Protein AF-A0A0H3CVR0-F1 (afdb_monomer_lite)

Sequence (96 aa):
MNMKITLSVLFEALIILGHDRVWMEESEFEHIYGYGCYREIHTWDDRTVAWWDDADDTWYLSTEVDVITPFLGPLPKKEGELSEEKCFQLMTLGRY

pLDDT: mean 70.7, std 13.58, range [37.62, 90.06]

Structure (mmCIF, N/CA/C/O backbone):
data_AF-A0A0H3CVR0-F1
#
_entry.id   AF-A0A0H3CVR0-F1
#
loop_
_atom_site.group_PDB
_atom_site.id
_atom_site.type_symbol
_atom_site.label_atom_id
_atom_site.label_alt_id
_atom_site.label_comp_id
_atom_site.label_asym_id
_atom_site.label_entity_id
_atom_site.label_seq_id
_atom_site.pdbx_PDB_ins_code
_atom_site.Cartn_x
_atom_site.Cartn_y
_atom_site.Cartn_z
_atom_site.occupancy
_atom_site.B_iso_or_equiv
_atom_site.auth_seq_id
_atom_site.auth_comp_id
_atom_site.auth_asym_id
_atom_site.auth_atom_id
_atom_site.pdbx_PDB_model_num
ATOM 1 N N . MET A 1 1 ? 3.901 16.817 -17.644 1.00 43.31 1 MET A N 1
ATOM 2 C CA . MET A 1 1 ? 4.655 16.584 -16.398 1.00 43.31 1 MET A CA 1
ATOM 3 C C . MET A 1 1 ? 3.957 15.425 -15.718 1.00 43.31 1 MET A C 1
ATOM 5 O O . MET A 1 1 ? 2.848 15.630 -15.248 1.00 43.31 1 MET A O 1
ATOM 9 N N . ASN A 1 2 ? 4.511 14.212 -15.797 1.00 55.28 2 ASN A N 1
ATOM 10 C CA . ASN A 1 2 ? 3.937 13.069 -15.084 1.00 55.28 2 ASN A CA 1
ATOM 11 C C . ASN A 1 2 ? 4.355 13.206 -13.624 1.00 55.28 2 ASN A C 1
ATOM 13 O O . ASN A 1 2 ? 5.547 13.266 -13.323 1.00 55.28 2 ASN A O 1
ATOM 17 N N . MET A 1 3 ? 3.376 13.381 -12.744 1.00 65.25 3 MET A N 1
ATOM 18 C CA . MET A 1 3 ? 3.609 13.477 -11.312 1.00 65.25 3 MET A CA 1
ATOM 19 C C . MET A 1 3 ? 3.826 12.060 -10.791 1.00 65.25 3 MET A C 1
ATOM 21 O O . MET A 1 3 ? 2.901 11.257 -10.821 1.00 65.25 3 MET A O 1
ATOM 25 N N . LYS A 1 4 ? 5.051 11.751 -10.358 1.00 78.56 4 LYS A N 1
ATOM 26 C CA . LYS A 1 4 ? 5.336 10.493 -9.669 1.00 78.56 4 LYS A CA 1
ATOM 27 C C . LYS A 1 4 ? 4.842 10.595 -8.234 1.00 78.56 4 LYS A C 1
ATOM 29 O O . LYS A 1 4 ? 5.215 11.524 -7.517 1.00 78.56 4 LYS A O 1
ATOM 34 N N . ILE A 1 5 ? 4.019 9.643 -7.822 1.00 79.69 5 ILE A N 1
ATOM 35 C CA . ILE A 1 5 ? 3.632 9.471 -6.427 1.00 79.69 5 ILE A CA 1
ATOM 36 C C . ILE A 1 5 ? 4.753 8.687 -5.750 1.00 79.69 5 ILE A C 1
ATOM 38 O O . ILE A 1 5 ? 4.992 7.526 -6.080 1.00 79.69 5 ILE A O 1
ATOM 42 N N . THR A 1 6 ? 5.473 9.340 -4.839 1.00 83.44 6 THR A N 1
ATOM 43 C CA . THR A 1 6 ? 6.433 8.675 -3.952 1.00 83.44 6 THR A CA 1
ATOM 44 C C . THR A 1 6 ? 5.691 8.011 -2.796 1.00 83.44 6 THR A C 1
ATOM 46 O O . THR A 1 6 ? 4.576 8.404 -2.456 1.00 83.44 6 THR A O 1
ATOM 49 N N . LEU A 1 7 ? 6.331 7.045 -2.136 1.00 81.56 7 LEU A N 1
ATOM 50 C CA . LEU A 1 7 ? 5.743 6.355 -0.986 1.00 81.56 7 LEU A CA 1
ATOM 51 C C . LEU A 1 7 ? 5.368 7.321 0.161 1.00 81.56 7 LEU A C 1
ATOM 53 O O . LEU A 1 7 ? 4.337 7.149 0.802 1.00 81.56 7 LEU A O 1
ATOM 57 N N . SER A 1 8 ? 6.156 8.378 0.386 1.00 79.75 8 SER A N 1
ATOM 58 C CA . SER A 1 8 ? 5.843 9.416 1.380 1.00 79.75 8 SER A CA 1
ATOM 59 C C . SER A 1 8 ? 4.569 10.193 1.040 1.00 79.75 8 SER A C 1
ATOM 61 O O . SER A 1 8 ? 3.692 10.340 1.887 1.00 79.75 8 SER A O 1
ATOM 63 N N . VAL A 1 9 ? 4.444 10.643 -0.212 1.00 83.62 9 VAL A N 1
ATOM 64 C CA . VAL A 1 9 ? 3.264 11.369 -0.702 1.00 83.62 9 VAL A CA 1
ATOM 65 C C . VAL A 1 9 ? 2.035 10.463 -0.678 1.00 83.62 9 VAL A C 1
ATOM 67 O O . VAL A 1 9 ? 0.947 10.918 -0.332 1.00 83.62 9 VAL A O 1
ATOM 70 N N . LEU A 1 10 ? 2.207 9.175 -0.993 1.00 85.69 10 LEU A N 1
ATOM 71 C CA . LEU A 1 10 ? 1.150 8.179 -0.875 1.00 85.69 10 LEU A CA 1
ATOM 72 C C . LEU A 1 10 ? 0.654 8.060 0.570 1.00 85.69 10 LEU A C 1
ATOM 74 O O . LEU A 1 10 ? -0.550 8.136 0.793 1.00 85.69 10 LEU A O 1
ATOM 78 N N . PHE A 1 11 ? 1.547 7.914 1.553 1.00 82.31 11 PHE A N 1
ATOM 79 C CA . PHE A 1 11 ? 1.132 7.813 2.955 1.00 82.31 11 PHE A CA 1
ATOM 80 C C . PHE A 1 11 ? 0.430 9.072 3.454 1.00 82.31 11 PHE A C 1
ATOM 82 O O . PHE A 1 11 ? -0.607 8.963 4.103 1.00 82.31 11 PHE A O 1
ATOM 89 N N . GLU A 1 12 ? 0.938 10.258 3.120 1.00 81.50 12 GLU A N 1
ATOM 90 C CA . GLU A 1 12 ? 0.267 11.515 3.465 1.00 81.50 12 GLU A CA 1
ATOM 91 C C . GLU A 1 12 ? -1.145 11.580 2.865 1.00 81.50 12 GLU A C 1
ATOM 93 O O . GLU A 1 12 ? -2.100 11.926 3.563 1.00 81.50 12 GLU A O 1
ATOM 98 N N . ALA A 1 13 ? -1.300 11.189 1.596 1.00 82.62 13 ALA A N 1
ATOM 99 C CA . ALA A 1 13 ? -2.601 11.137 0.938 1.00 82.62 13 ALA A CA 1
ATOM 100 C C . ALA A 1 13 ? -3.544 10.125 1.608 1.00 82.62 13 ALA A C 1
ATOM 102 O O . ALA A 1 13 ? -4.696 10.455 1.877 1.00 82.62 13 ALA A O 1
ATOM 103 N N . LEU A 1 14 ? -3.059 8.924 1.931 1.00 83.31 14 LEU A N 1
ATOM 104 C CA . LEU A 1 14 ? -3.839 7.888 2.610 1.00 83.31 14 LEU A CA 1
ATOM 105 C C . LEU A 1 14 ? -4.307 8.344 3.999 1.00 83.31 14 LEU A C 1
ATOM 107 O O . LEU A 1 14 ? -5.477 8.159 4.325 1.00 83.31 14 LEU A O 1
ATOM 111 N N . ILE A 1 15 ? -3.456 9.027 4.770 1.00 81.19 15 ILE A N 1
ATOM 112 C CA . ILE A 1 15 ? -3.829 9.614 6.066 1.00 81.19 15 ILE A CA 1
ATOM 113 C C . ILE A 1 15 ? -4.930 10.669 5.894 1.00 81.19 15 ILE A C 1
ATOM 115 O O . ILE A 1 15 ? -5.914 10.652 6.633 1.00 81.19 15 ILE A O 1
ATOM 119 N N . ILE A 1 16 ? -4.799 11.569 4.910 1.00 80.06 16 ILE A N 1
ATOM 120 C CA . ILE A 1 16 ? -5.826 12.585 4.607 1.00 80.06 16 ILE A CA 1
ATOM 121 C C . ILE A 1 16 ? -7.157 11.923 4.228 1.00 80.06 16 ILE A C 1
ATOM 123 O O . ILE A 1 16 ? -8.220 12.405 4.620 1.00 80.06 16 ILE A O 1
ATOM 127 N N . LEU A 1 17 ? -7.096 10.809 3.497 1.00 79.44 17 LEU A N 1
ATOM 128 C CA . LEU A 1 17 ? -8.252 10.009 3.093 1.00 79.44 17 LEU A CA 1
ATOM 129 C C . LEU A 1 17 ? -8.798 9.114 4.217 1.00 79.44 17 LEU A C 1
ATOM 131 O O . LEU A 1 17 ? -9.782 8.419 4.000 1.00 79.44 17 LEU A O 1
ATOM 135 N N . GLY A 1 18 ? -8.219 9.140 5.421 1.00 78.69 18 GLY A N 1
ATOM 136 C CA . GLY A 1 18 ? -8.712 8.389 6.578 1.00 78.69 18 GLY A CA 1
ATOM 137 C C . GLY A 1 18 ? -8.209 6.947 6.678 1.00 78.69 18 GLY A C 1
ATOM 138 O O . GLY A 1 18 ? -8.730 6.188 7.493 1.00 78.69 18 GLY A O 1
ATOM 139 N N . HIS A 1 19 ? -7.195 6.571 5.897 1.00 80.38 19 HIS A N 1
ATOM 140 C CA . HIS A 1 19 ? -6.474 5.298 6.010 1.00 80.38 19 HIS A CA 1
ATOM 141 C C . HIS A 1 19 ? -5.247 5.477 6.900 1.00 80.38 19 HIS A C 1
ATOM 143 O O . HIS A 1 19 ? -4.107 5.513 6.440 1.00 80.38 19 HIS A O 1
ATOM 149 N N . ASP A 1 20 ? -5.491 5.623 8.197 1.00 74.50 20 ASP A N 1
ATOM 150 C CA . ASP A 1 20 ? -4.453 5.811 9.215 1.00 74.50 20 ASP A CA 1
ATOM 151 C C . ASP A 1 20 ? -3.650 4.534 9.506 1.00 74.50 20 ASP A C 1
ATOM 153 O O . ASP A 1 20 ? -2.550 4.597 10.058 1.00 74.50 20 ASP A O 1
ATOM 157 N N . ARG A 1 21 ? -4.188 3.370 9.129 1.00 75.81 21 ARG A N 1
ATOM 158 C CA . ARG A 1 21 ? -3.560 2.068 9.349 1.00 75.81 21 ARG A CA 1
ATOM 159 C C . ARG A 1 21 ? -3.571 1.220 8.099 1.00 75.81 21 ARG A C 1
ATOM 161 O O . ARG A 1 21 ? -4.584 0.632 7.714 1.00 75.81 21 ARG A O 1
ATOM 168 N N . VAL A 1 22 ? -2.386 1.120 7.522 1.00 80.69 22 VAL A N 1
ATOM 169 C CA . VAL A 1 22 ? -2.114 0.327 6.337 1.00 80.69 22 VAL A CA 1
ATOM 170 C C . VAL A 1 22 ? -0.895 -0.560 6.554 1.00 80.69 22 VAL A C 1
ATOM 172 O O . VAL A 1 22 ? -0.037 -0.300 7.401 1.00 80.69 22 VAL A O 1
ATOM 175 N N . TRP A 1 23 ? -0.817 -1.631 5.787 1.00 81.06 23 TRP A N 1
ATOM 176 C CA . TRP A 1 23 ? 0.332 -2.520 5.733 1.00 81.06 23 TRP A CA 1
ATOM 177 C C . TRP A 1 23 ? 0.679 -2.786 4.272 1.00 81.06 23 TRP A C 1
ATOM 179 O O . TRP A 1 23 ? -0.133 -2.537 3.384 1.00 81.06 23 TRP A O 1
ATOM 189 N N . MET A 1 24 ? 1.910 -3.220 4.020 1.00 84.81 24 MET A N 1
ATOM 190 C CA . MET A 1 24 ? 2.386 -3.466 2.664 1.00 84.81 24 MET A CA 1
ATOM 191 C C . MET A 1 24 ? 2.660 -4.943 2.462 1.00 84.81 24 MET A C 1
ATOM 193 O O . MET A 1 24 ? 3.381 -5.550 3.258 1.00 84.81 24 MET A O 1
ATOM 197 N N . GLU A 1 25 ? 2.115 -5.483 1.381 1.00 84.31 25 GLU A N 1
ATOM 198 C CA . GLU A 1 25 ? 2.477 -6.788 0.857 1.00 84.31 25 GLU A CA 1
ATOM 199 C C . GLU A 1 25 ? 3.511 -6.601 -0.251 1.00 84.31 25 GLU A C 1
ATOM 201 O O . GLU A 1 25 ? 3.336 -5.769 -1.140 1.00 84.31 25 GLU A O 1
ATOM 206 N N . GLU A 1 26 ? 4.601 -7.362 -0.195 1.00 80.88 26 GLU A N 1
ATOM 207 C CA . GLU A 1 26 ? 5.599 -7.409 -1.260 1.00 80.88 26 GLU A CA 1
ATOM 208 C C . GLU A 1 26 ? 5.664 -8.832 -1.803 1.00 80.88 26 GLU A C 1
ATOM 210 O O . GLU A 1 26 ? 5.936 -9.780 -1.065 1.00 80.88 26 GLU A O 1
ATOM 215 N N . SER A 1 27 ? 5.404 -8.966 -3.099 1.00 78.50 27 SER A N 1
ATOM 216 C CA . SER A 1 27 ? 5.536 -10.215 -3.837 1.00 78.50 27 SER A CA 1
ATOM 217 C C . SER A 1 27 ? 6.742 -10.117 -4.765 1.00 78.50 27 SER A C 1
ATOM 219 O O . SER A 1 27 ? 6.754 -9.332 -5.719 1.00 78.50 27 SER A O 1
ATOM 221 N N . GLU A 1 28 ? 7.771 -10.914 -4.484 1.00 69.81 28 GLU A N 1
ATOM 222 C CA . GLU A 1 28 ? 8.921 -11.074 -5.373 1.00 69.81 28 GLU A CA 1
ATOM 223 C C . GLU A 1 28 ? 8.542 -12.008 -6.528 1.00 69.81 28 GLU A C 1
ATOM 225 O O . GLU A 1 28 ? 8.044 -13.117 -6.318 1.00 69.81 28 GLU A O 1
ATOM 230 N N . PHE A 1 29 ? 8.787 -11.573 -7.764 1.00 63.41 29 PHE A N 1
ATOM 231 C CA . PHE A 1 29 ? 8.567 -12.405 -8.943 1.00 63.41 29 PHE A CA 1
ATOM 232 C C . PHE A 1 29 ? 9.905 -12.853 -9.506 1.00 63.41 29 PHE A C 1
ATOM 234 O O . PHE A 1 29 ? 10.595 -12.089 -10.171 1.00 63.41 29 PHE A O 1
ATOM 241 N N . GLU A 1 30 ? 10.249 -14.128 -9.330 1.00 56.75 30 GLU A N 1
ATOM 242 C CA . GLU A 1 30 ? 11.457 -14.679 -9.959 1.00 56.75 30 GLU A CA 1
ATOM 243 C C . GLU A 1 30 ? 11.339 -14.760 -11.498 1.00 56.75 30 GLU A C 1
ATOM 245 O O . GLU A 1 30 ? 12.346 -14.946 -12.184 1.00 56.75 30 GLU A O 1
ATOM 250 N N . HIS A 1 31 ? 10.130 -14.644 -12.073 1.00 55.22 31 HIS A N 1
ATOM 251 C CA . HIS A 1 31 ? 9.857 -15.020 -13.472 1.00 55.22 31 HIS A CA 1
ATOM 252 C C . HIS A 1 31 ? 9.031 -14.019 -14.304 1.00 55.22 31 HIS A C 1
ATOM 254 O O . HIS A 1 31 ? 8.594 -14.373 -15.401 1.00 55.22 31 HIS A O 1
ATOM 260 N N . ILE A 1 32 ? 8.837 -12.773 -13.852 1.00 56.59 32 ILE A N 1
ATOM 261 C CA . ILE A 1 32 ? 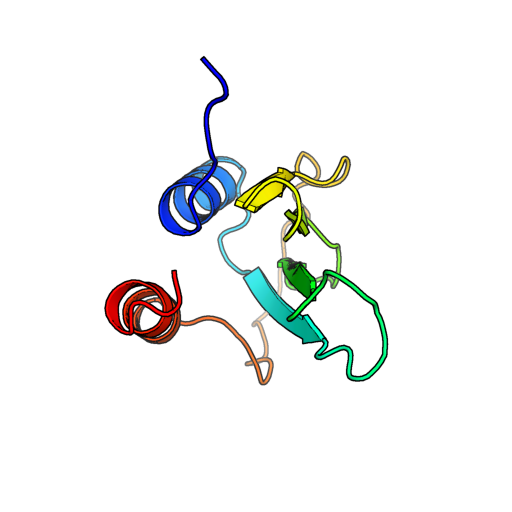8.202 -11.733 -14.683 1.00 56.59 32 ILE A CA 1
ATOM 262 C C . ILE A 1 32 ? 9.288 -10.825 -15.273 1.00 56.59 32 ILE A C 1
ATOM 264 O O . ILE A 1 32 ? 9.927 -10.044 -14.576 1.00 56.59 32 ILE A O 1
ATOM 268 N N . TYR A 1 33 ? 9.514 -10.932 -16.585 1.00 51.94 33 TYR A N 1
ATOM 269 C CA . TYR A 1 33 ? 10.494 -10.107 -17.297 1.00 51.94 33 TYR A CA 1
ATOM 270 C C . TYR A 1 33 ? 10.120 -8.619 -17.185 1.00 51.94 33 TYR A C 1
ATOM 272 O O . TYR A 1 33 ? 9.096 -8.202 -17.722 1.00 51.94 33 TYR A O 1
ATOM 280 N N . GLY A 1 34 ? 10.963 -7.827 -16.517 1.00 55.50 34 GLY A N 1
ATOM 281 C CA . GLY A 1 34 ? 10.774 -6.380 -16.344 1.00 55.50 34 GLY A CA 1
ATOM 282 C C . GLY A 1 34 ? 10.189 -5.944 -14.997 1.00 55.50 34 GLY A C 1
ATOM 283 O O . GLY A 1 34 ? 10.147 -4.745 -14.758 1.00 55.50 34 GLY A O 1
ATOM 284 N N . TYR A 1 35 ? 9.811 -6.881 -14.122 1.00 55.00 35 TYR A N 1
ATOM 285 C CA . TYR A 1 35 ? 9.326 -6.588 -12.770 1.00 55.00 35 TYR A CA 1
ATOM 286 C C . TYR A 1 35 ? 10.257 -7.233 -11.740 1.00 55.00 35 TYR A C 1
ATOM 288 O O . TYR A 1 35 ? 10.516 -8.433 -11.800 1.00 55.00 35 TYR A O 1
ATOM 296 N N . GLY A 1 36 ? 10.798 -6.428 -10.825 1.00 63.50 36 GLY A N 1
ATOM 297 C CA . GLY A 1 36 ? 11.650 -6.896 -9.729 1.00 63.50 36 GLY A CA 1
ATOM 298 C C . GLY A 1 36 ? 10.841 -7.248 -8.482 1.00 63.50 36 GLY A C 1
ATOM 299 O O . GLY A 1 36 ? 11.198 -8.173 -7.755 1.00 63.50 36 GLY A O 1
ATOM 300 N N . CYS A 1 37 ? 9.739 -6.532 -8.252 1.00 68.06 37 CYS A N 1
ATOM 301 C CA . CYS A 1 37 ? 8.846 -6.741 -7.117 1.00 68.06 37 CYS A CA 1
ATOM 302 C C . CYS A 1 37 ? 7.505 -6.038 -7.359 1.00 68.06 37 CYS A C 1
ATOM 304 O O . CYS A 1 37 ? 7.462 -4.894 -7.801 1.00 68.06 37 CYS A O 1
ATOM 306 N N . TYR A 1 38 ? 6.403 -6.687 -7.002 1.00 76.56 38 TYR A N 1
ATOM 307 C CA . TYR A 1 38 ? 5.102 -6.026 -6.913 1.00 76.56 38 TYR A CA 1
ATOM 308 C C . TYR A 1 38 ? 4.823 -5.687 -5.458 1.00 76.56 38 TYR A C 1
ATOM 310 O O . TYR A 1 38 ? 5.078 -6.507 -4.570 1.00 76.56 38 TYR A O 1
ATOM 318 N N . ARG A 1 39 ? 4.299 -4.488 -5.214 1.00 83.88 39 ARG A N 1
ATOM 319 C CA . ARG A 1 39 ? 3.955 -4.033 -3.869 1.00 83.88 39 ARG A CA 1
ATOM 320 C C . ARG A 1 39 ? 2.522 -3.544 -3.843 1.00 83.88 39 ARG A C 1
ATOM 322 O O . ARG A 1 39 ? 2.139 -2.735 -4.683 1.00 83.88 39 ARG A O 1
ATOM 329 N N . GLU A 1 40 ? 1.770 -3.984 -2.850 1.00 88.38 40 GLU A N 1
ATOM 330 C CA . GLU A 1 40 ? 0.420 -3.509 -2.570 1.00 88.38 40 GLU A CA 1
ATOM 331 C C . GLU A 1 40 ? 0.366 -2.893 -1.177 1.00 88.38 40 GLU A C 1
ATOM 333 O O . GLU A 1 40 ? 0.995 -3.377 -0.239 1.00 88.38 40 GLU A O 1
ATOM 338 N N . ILE A 1 41 ? -0.390 -1.808 -1.041 1.00 87.38 41 ILE A N 1
ATOM 339 C CA . ILE A 1 41 ? -0.764 -1.230 0.244 1.00 87.38 41 ILE A CA 1
ATOM 340 C C . ILE A 1 41 ? -2.189 -1.655 0.540 1.00 87.38 41 ILE A C 1
ATOM 342 O O . ILE A 1 41 ? -3.119 -1.333 -0.203 1.00 87.38 41 ILE A O 1
ATOM 346 N N . HIS A 1 42 ? -2.354 -2.319 1.669 1.00 85.38 42 HIS A N 1
ATOM 347 C CA . HIS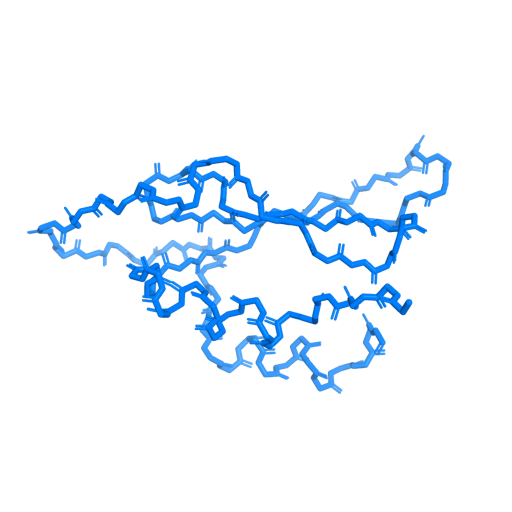 A 1 42 ? -3.629 -2.798 2.152 1.00 85.38 42 HIS A CA 1
ATOM 348 C C . HIS A 1 42 ? -4.043 -2.034 3.394 1.00 85.38 42 HIS A C 1
ATOM 350 O O . HIS A 1 42 ? -3.242 -1.712 4.272 1.00 85.38 42 HIS A O 1
ATOM 356 N N . THR A 1 43 ? -5.336 -1.794 3.491 1.00 82.81 43 THR A N 1
ATOM 357 C CA . THR A 1 43 ? -5.987 -1.397 4.735 1.00 82.81 43 THR A CA 1
ATOM 358 C C . THR A 1 43 ? -6.046 -2.561 5.712 1.00 82.81 43 THR A C 1
ATOM 360 O O . THR A 1 43 ? -5.814 -3.728 5.379 1.00 82.81 43 THR A O 1
ATOM 363 N N . TRP A 1 44 ? -6.379 -2.250 6.960 1.00 75.88 44 TRP A N 1
ATOM 364 C CA . TRP A 1 44 ? -6.544 -3.270 7.984 1.00 75.88 44 TRP A CA 1
ATOM 365 C C . TRP A 1 44 ? -7.612 -4.325 7.644 1.00 75.88 44 TRP A C 1
ATOM 367 O O . TRP A 1 44 ? -7.445 -5.495 7.998 1.00 75.88 44 TRP A O 1
ATOM 377 N N . ASP A 1 45 ? -8.684 -3.928 6.952 1.00 76.56 45 ASP A N 1
ATOM 378 C CA . ASP A 1 45 ? -9.748 -4.811 6.464 1.00 76.56 45 ASP A CA 1
ATOM 379 C C . ASP A 1 45 ? -9.419 -5.487 5.118 1.00 76.56 45 ASP A C 1
ATOM 381 O O . ASP A 1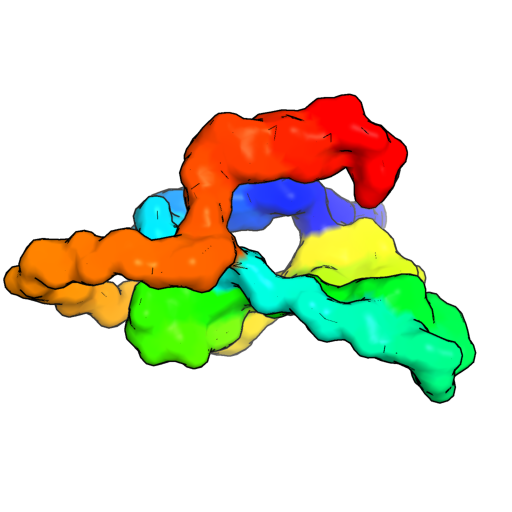 45 ? -10.317 -5.977 4.441 1.00 76.56 45 ASP A O 1
ATOM 385 N N . ASP A 1 46 ? -8.127 -5.555 4.771 1.00 79.38 46 ASP A N 1
ATOM 386 C CA . ASP A 1 46 ? -7.554 -6.283 3.629 1.00 79.38 46 ASP A CA 1
ATOM 387 C C . ASP A 1 46 ? -7.995 -5.778 2.248 1.00 79.38 46 ASP A C 1
ATOM 389 O O . ASP A 1 46 ? -7.876 -6.485 1.249 1.00 79.38 46 ASP A O 1
ATOM 393 N N . ARG A 1 47 ? -8.440 -4.520 2.155 1.00 84.38 47 ARG A N 1
ATOM 394 C CA . ARG A 1 47 ? -8.668 -3.863 0.861 1.00 84.38 47 ARG A CA 1
ATOM 395 C C . ARG A 1 47 ? -7.387 -3.217 0.366 1.00 84.38 47 ARG A C 1
ATOM 397 O O . ARG A 1 47 ? -6.777 -2.429 1.095 1.00 84.38 47 ARG A O 1
ATOM 404 N N . THR A 1 48 ? -7.014 -3.506 -0.875 1.00 88.62 48 THR A N 1
ATOM 405 C CA . THR A 1 48 ? -5.881 -2.872 -1.554 1.00 88.62 48 THR A CA 1
ATOM 406 C C . THR A 1 48 ? -6.242 -1.434 -1.915 1.00 88.62 48 THR A C 1
ATOM 408 O O . THR A 1 48 ? -7.123 -1.190 -2.738 1.00 88.62 48 THR A O 1
ATOM 411 N N . VAL A 1 49 ? -5.546 -0.467 -1.325 1.00 89.31 49 VAL A N 1
ATOM 412 C CA . VAL A 1 49 ? -5.772 0.973 -1.541 1.00 89.31 49 VAL A CA 1
ATOM 413 C C . VAL A 1 49 ? -4.746 1.609 -2.468 1.00 89.31 49 VAL A C 1
ATOM 415 O O . VAL A 1 49 ? -5.020 2.663 -3.043 1.00 89.31 49 VAL A O 1
ATOM 418 N N . ALA A 1 50 ? -3.592 0.971 -2.649 1.00 90.06 50 ALA A N 1
ATOM 419 C CA . ALA A 1 50 ? -2.602 1.381 -3.631 1.00 90.06 50 ALA A CA 1
ATOM 420 C C . ALA A 1 50 ? -1.711 0.212 -4.049 1.00 90.06 50 ALA A C 1
ATOM 422 O O . ALA A 1 50 ? -1.590 -0.772 -3.324 1.00 90.06 50 ALA A O 1
ATOM 423 N N . TRP A 1 51 ? -1.059 0.343 -5.197 1.00 89.81 51 TRP A N 1
ATOM 424 C CA . TRP A 1 51 ? -0.110 -0.638 -5.715 1.00 89.81 51 TRP A CA 1
ATOM 425 C C . TRP A 1 51 ? 1.020 0.055 -6.481 1.00 89.81 51 TRP A C 1
ATOM 427 O O . TRP A 1 51 ? 0.876 1.195 -6.931 1.00 89.81 51 TRP A O 1
ATOM 437 N N . TRP A 1 52 ? 2.168 -0.608 -6.573 1.00 88.00 52 TRP A N 1
ATOM 438 C CA . TRP A 1 52 ? 3.369 -0.105 -7.234 1.00 88.00 52 TRP A CA 1
ATOM 439 C C . TRP A 1 52 ? 3.512 -0.679 -8.644 1.00 88.00 52 TRP A C 1
ATOM 441 O O . TRP A 1 52 ? 3.410 -1.894 -8.825 1.00 88.00 52 TRP A O 1
ATOM 451 N N . ASP A 1 53 ? 3.811 0.180 -9.621 1.00 81.31 53 ASP A N 1
ATOM 452 C CA . ASP A 1 53 ? 4.195 -0.238 -10.971 1.00 81.31 53 ASP A CA 1
ATOM 453 C C . ASP A 1 53 ? 5.691 -0.009 -11.209 1.00 81.31 53 ASP A C 1
ATOM 455 O O . ASP A 1 53 ? 6.154 1.134 -11.265 1.00 81.31 53 ASP A O 1
ATOM 459 N N . ASP A 1 54 ? 6.445 -1.094 -11.405 1.00 77.56 54 ASP A N 1
ATOM 460 C CA . ASP A 1 54 ? 7.864 -1.021 -11.771 1.00 77.56 54 ASP A CA 1
ATOM 461 C C . ASP A 1 54 ? 8.079 -0.358 -13.143 1.00 77.56 54 ASP A C 1
ATOM 463 O O . ASP A 1 54 ? 9.117 0.268 -13.357 1.00 77.56 54 ASP A O 1
ATOM 467 N N . ALA A 1 55 ? 7.125 -0.468 -14.078 1.00 76.94 55 ALA A N 1
ATOM 468 C CA . ALA A 1 55 ? 7.287 0.082 -15.425 1.00 76.94 55 ALA A CA 1
ATOM 469 C C . ALA A 1 55 ? 7.263 1.619 -15.428 1.00 76.94 55 ALA A C 1
ATOM 471 O O . ALA A 1 55 ? 8.043 2.257 -16.141 1.00 76.94 55 ALA A O 1
ATOM 472 N N . ASP A 1 56 ? 6.388 2.200 -14.607 1.00 76.94 56 ASP A N 1
ATOM 473 C CA . ASP A 1 56 ? 6.215 3.649 -14.482 1.00 76.94 56 ASP A CA 1
ATOM 474 C C . ASP A 1 56 ? 7.002 4.251 -13.309 1.00 76.94 56 ASP A C 1
ATOM 476 O O . ASP A 1 56 ? 7.106 5.481 -13.193 1.00 76.94 56 ASP A O 1
ATOM 480 N N . ASP A 1 57 ? 7.595 3.394 -12.472 1.00 80.25 57 ASP A N 1
ATOM 481 C CA . ASP A 1 57 ? 8.332 3.761 -11.264 1.00 80.25 57 ASP A CA 1
ATOM 482 C C . ASP A 1 57 ? 7.486 4.708 -10.394 1.00 80.25 57 ASP A C 1
ATOM 484 O O . ASP A 1 57 ? 7.884 5.831 -10.050 1.00 80.25 57 ASP A O 1
ATOM 488 N N . THR A 1 58 ? 6.239 4.293 -10.133 1.00 86.06 58 THR A N 1
ATOM 489 C CA . THR A 1 58 ? 5.279 5.086 -9.367 1.00 86.06 58 THR A CA 1
ATOM 490 C C . THR A 1 58 ? 4.182 4.257 -8.695 1.00 86.06 58 THR A C 1
ATOM 492 O O . THR A 1 58 ? 3.877 3.135 -9.096 1.00 86.06 58 THR A O 1
ATOM 495 N N . TRP A 1 59 ? 3.575 4.840 -7.656 1.00 88.44 59 TRP A N 1
ATOM 496 C CA . TRP A 1 59 ? 2.401 4.293 -6.984 1.00 88.44 59 TRP A CA 1
ATOM 497 C C . TRP A 1 59 ? 1.104 4.732 -7.663 1.00 88.44 59 TRP A C 1
ATOM 499 O O . TRP A 1 59 ? 0.949 5.894 -8.041 1.00 88.44 59 TRP A O 1
ATOM 509 N N . TYR A 1 60 ? 0.137 3.824 -7.708 1.00 86.56 60 TYR A N 1
ATOM 510 C CA . TYR A 1 60 ? -1.218 4.059 -8.187 1.00 86.56 60 TYR A CA 1
ATOM 511 C C . TYR A 1 60 ? -2.228 3.810 -7.069 1.00 86.56 60 TYR A C 1
ATOM 513 O O . TYR A 1 60 ? -2.091 2.860 -6.303 1.00 86.56 60 TYR A O 1
ATOM 521 N N . LEU A 1 61 ? -3.252 4.663 -6.974 1.00 86.94 61 LEU A N 1
ATOM 522 C CA . LEU A 1 61 ? -4.367 4.467 -6.047 1.00 86.94 61 LEU A CA 1
ATOM 523 C C . LEU A 1 61 ? -5.386 3.492 -6.642 1.00 86.94 61 LEU A C 1
ATOM 525 O O . LEU A 1 61 ? -5.733 3.582 -7.822 1.00 86.94 61 LEU A O 1
ATOM 529 N N . SER A 1 62 ? -5.901 2.593 -5.813 1.00 85.56 62 SER A N 1
ATOM 530 C CA . SER A 1 62 ? -7.002 1.705 -6.184 1.00 85.56 62 SER A CA 1
ATOM 531 C C . SER A 1 62 ? -8.335 2.450 -6.167 1.00 85.56 62 SER A C 1
ATOM 533 O O . SER A 1 62 ? -8.523 3.399 -5.410 1.00 85.56 62 SER A O 1
ATOM 535 N N . THR A 1 63 ? -9.321 1.973 -6.930 1.00 76.88 63 THR A N 1
ATOM 536 C CA . THR A 1 63 ? -10.684 2.541 -6.920 1.00 76.88 63 THR A CA 1
ATOM 537 C C . THR A 1 63 ? -11.363 2.483 -5.551 1.00 76.88 63 THR A C 1
ATOM 539 O O . THR A 1 63 ? -12.280 3.252 -5.287 1.00 76.88 63 THR A O 1
ATOM 542 N N . GLU A 1 64 ? -10.930 1.578 -4.673 1.00 69.56 64 GLU A N 1
ATOM 543 C CA . GLU A 1 64 ? -11.474 1.414 -3.321 1.00 69.56 64 GLU A CA 1
ATOM 544 C C . GLU A 1 64 ? -10.874 2.384 -2.289 1.00 69.56 64 GLU A C 1
ATOM 546 O O . GLU A 1 64 ? -11.299 2.377 -1.132 1.00 69.56 64 GLU A O 1
ATOM 551 N N . VAL A 1 65 ? -9.929 3.245 -2.692 1.00 77.44 65 VAL A N 1
ATOM 552 C CA . VAL A 1 65 ? -9.272 4.210 -1.795 1.00 77.44 65 VAL A CA 1
ATOM 553 C C . VAL A 1 65 ? -10.255 5.207 -1.171 1.00 77.44 65 VAL A C 1
ATOM 555 O O . VAL A 1 65 ? -10.038 5.657 -0.055 1.00 77.44 65 VAL A O 1
ATOM 558 N N . ASP A 1 66 ? -11.373 5.526 -1.820 1.00 72.69 66 ASP A N 1
ATOM 559 C CA . ASP A 1 66 ? -12.339 6.495 -1.278 1.00 72.69 66 ASP A CA 1
ATOM 560 C C . ASP A 1 66 ? -13.280 5.885 -0.221 1.00 72.69 66 ASP A C 1
ATOM 562 O O . ASP A 1 66 ? -14.068 6.589 0.417 1.00 72.69 66 ASP A O 1
ATOM 566 N N . VAL A 1 67 ? -13.231 4.564 -0.024 1.00 71.62 67 VAL A N 1
ATOM 567 C CA . VAL A 1 67 ? -14.090 3.869 0.935 1.00 71.62 67 VAL A CA 1
ATOM 568 C C . VAL A 1 67 ? -13.387 3.820 2.291 1.00 71.62 67 VAL A C 1
ATOM 570 O O . VAL A 1 67 ? -12.434 3.070 2.495 1.00 71.62 67 VAL A O 1
ATOM 573 N N . ILE A 1 68 ? -13.882 4.598 3.250 1.00 67.50 68 ILE A N 1
ATOM 574 C CA . ILE A 1 68 ? -13.394 4.576 4.633 1.00 67.50 68 ILE A CA 1
ATOM 575 C C . ILE A 1 68 ? -14.261 3.602 5.430 1.00 67.50 68 ILE A C 1
ATOM 577 O O . ILE A 1 68 ? -15.432 3.883 5.693 1.00 67.50 68 ILE A O 1
ATOM 581 N N . THR A 1 69 ? -13.692 2.466 5.834 1.00 60.69 69 THR A N 1
ATOM 582 C CA . THR A 1 69 ? -14.345 1.551 6.776 1.00 60.69 69 THR A CA 1
ATOM 583 C C . THR A 1 69 ? -13.901 1.924 8.192 1.00 60.69 69 THR A C 1
ATOM 585 O O . THR A 1 69 ? -12.763 1.633 8.560 1.00 60.69 69 THR A O 1
ATOM 588 N N . PRO A 1 70 ? -14.748 2.563 9.020 1.00 58.44 70 PRO A N 1
ATOM 589 C CA . PRO A 1 70 ? -14.389 2.842 10.404 1.00 58.44 70 PRO A CA 1
ATOM 590 C C . PRO A 1 70 ? -14.201 1.527 11.171 1.00 58.44 70 PRO A C 1
ATOM 592 O O . PRO A 1 70 ? -15.145 0.757 11.356 1.00 58.44 70 PRO A O 1
ATOM 595 N N . PHE A 1 71 ? -12.979 1.267 11.639 1.00 58.69 71 PHE A N 1
ATOM 596 C CA . PHE A 1 71 ? -12.691 0.117 12.489 1.00 58.69 71 PHE A CA 1
ATOM 597 C C . PHE A 1 71 ? -13.025 0.446 13.951 1.00 58.69 71 PHE A C 1
ATOM 599 O O . PHE A 1 71 ? -12.425 1.330 14.556 1.00 58.69 71 PHE A O 1
ATOM 606 N N . LEU A 1 72 ? -13.992 -0.267 14.535 1.00 55.06 72 LEU A N 1
ATOM 607 C CA . LEU A 1 72 ? -14.538 0.023 15.873 1.00 55.06 72 LEU A CA 1
ATOM 608 C C . LEU A 1 72 ? -13.962 -0.858 17.001 1.00 55.06 72 LEU A C 1
ATOM 610 O O . LEU A 1 72 ? -14.496 -0.861 18.109 1.00 55.06 72 LEU A O 1
ATOM 614 N N . GLY A 1 73 ? -12.902 -1.629 16.743 1.00 58.31 73 GLY A N 1
ATOM 615 C CA . GLY A 1 73 ? -12.328 -2.575 17.707 1.00 58.31 73 GLY A CA 1
ATOM 616 C C . GLY A 1 73 ? -10.887 -2.261 18.131 1.00 58.31 73 GLY A C 1
ATOM 617 O O . GLY A 1 73 ? -10.221 -1.420 17.529 1.00 58.31 73 GLY A O 1
ATOM 618 N N . PRO A 1 74 ? -10.354 -2.972 19.143 1.00 54.59 74 PRO A N 1
ATOM 619 C CA . PRO A 1 74 ? -8.918 -3.029 19.370 1.00 54.59 74 PRO A CA 1
ATOM 620 C C . PRO A 1 74 ? -8.262 -3.772 18.202 1.00 54.59 74 PRO A C 1
ATOM 622 O O . PRO A 1 74 ? -8.586 -4.923 17.914 1.00 54.59 74 PRO A O 1
ATOM 625 N N . 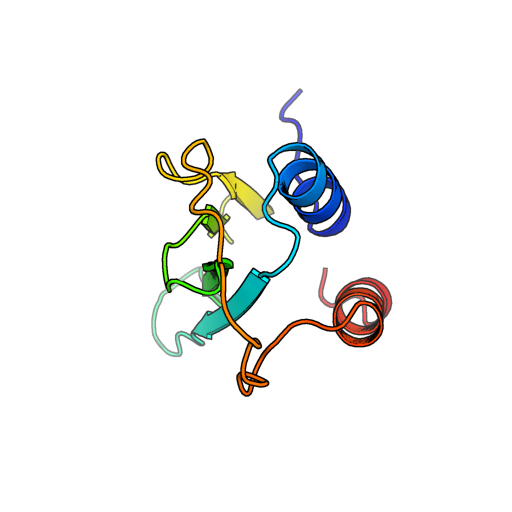LEU A 1 75 ? -7.360 -3.086 17.512 1.00 56.19 75 LEU A N 1
ATOM 626 C CA . LEU A 1 75 ? -6.651 -3.609 16.349 1.00 56.19 75 LEU A CA 1
ATOM 627 C C . LEU A 1 75 ? -5.571 -4.602 16.808 1.00 56.19 75 LEU A C 1
ATOM 629 O O . LEU A 1 75 ? -4.699 -4.216 17.597 1.00 56.19 75 LEU A O 1
ATOM 633 N N . PRO A 1 76 ? -5.600 -5.864 16.341 1.00 56.75 76 PRO A N 1
ATOM 634 C CA . PRO A 1 76 ? -4.453 -6.758 16.464 1.00 56.75 76 PRO A CA 1
ATOM 635 C C . PRO A 1 76 ? -3.197 -6.096 15.870 1.00 56.75 76 PRO A C 1
ATOM 637 O O . PRO A 1 76 ? -3.305 -5.205 15.038 1.00 56.75 76 PRO A O 1
ATOM 640 N N . LYS A 1 77 ? -1.991 -6.516 16.258 1.00 59.97 77 LYS A N 1
ATOM 641 C CA . LYS A 1 77 ? -0.799 -6.214 15.445 1.00 59.97 77 LYS A CA 1
ATOM 642 C C . LYS A 1 77 ? -0.777 -7.218 14.295 1.00 59.97 77 LYS A C 1
ATOM 644 O O . LYS A 1 77 ? -0.754 -8.416 14.578 1.00 59.97 77 LYS A O 1
ATOM 649 N N . LYS A 1 78 ? -0.816 -6.770 13.036 1.00 58.31 78 LYS A N 1
ATOM 650 C CA . LYS A 1 78 ? -0.587 -7.664 11.885 1.00 58.31 78 LYS A CA 1
ATOM 651 C C . LYS A 1 78 ? 0.921 -7.749 11.702 1.00 58.31 78 LYS A C 1
ATOM 653 O O . LYS A 1 78 ? 1.617 -6.733 11.750 1.00 58.31 78 LYS A O 1
ATOM 658 N N . GLU A 1 79 ? 1.438 -8.959 11.522 1.00 58.88 79 GLU A N 1
ATOM 659 C CA . GLU A 1 79 ? 2.792 -9.107 10.993 1.00 58.88 79 GLU A CA 1
ATOM 660 C C . GLU A 1 79 ? 2.847 -8.390 9.639 1.00 58.88 79 GLU A C 1
ATOM 662 O O . GLU A 1 79 ? 1.985 -8.605 8.796 1.00 58.88 79 GLU A O 1
ATOM 667 N N . GLY A 1 80 ? 3.806 -7.478 9.463 1.00 58.34 80 GLY A N 1
ATOM 668 C CA . GLY A 1 80 ? 3.901 -6.657 8.250 1.00 58.34 80 GLY A CA 1
ATOM 669 C C . GLY A 1 80 ? 3.305 -5.252 8.358 1.00 58.34 80 GLY A C 1
ATOM 670 O O . GLY A 1 80 ? 3.516 -4.465 7.438 1.00 58.34 80 GLY A O 1
ATOM 671 N N . GLU A 1 81 ? 2.661 -4.892 9.479 1.00 65.25 81 GLU A N 1
ATOM 672 C CA . GLU A 1 81 ? 2.219 -3.511 9.715 1.00 65.25 81 GLU A CA 1
ATOM 673 C C . GLU A 1 81 ? 3.404 -2.549 9.570 1.00 65.25 81 GLU A C 1
ATOM 675 O O . GLU A 1 81 ? 4.476 -2.730 10.167 1.00 65.25 81 GLU A O 1
ATOM 680 N N . LEU A 1 82 ? 3.228 -1.556 8.704 1.00 61.50 82 LEU A N 1
ATOM 681 C CA . LEU A 1 82 ? 4.250 -0.564 8.449 1.00 61.50 82 LEU A CA 1
ATOM 682 C C . LEU A 1 82 ? 4.211 0.460 9.578 1.00 61.50 82 LEU A C 1
ATOM 684 O O . LEU A 1 82 ? 3.387 1.368 9.590 1.00 61.50 82 LEU A O 1
ATOM 688 N N . SER A 1 83 ? 5.107 0.300 10.553 1.00 62.44 83 SER A N 1
ATOM 689 C CA . SER A 1 83 ? 5.369 1.373 11.508 1.00 62.44 83 SER A CA 1
ATOM 690 C C . SER A 1 83 ? 6.008 2.563 10.790 1.00 62.44 83 SER A C 1
ATOM 692 O O . SER A 1 83 ? 6.712 2.384 9.793 1.00 62.44 83 SER A O 1
ATOM 694 N N . GLU A 1 84 ? 5.838 3.771 11.334 1.00 56.00 84 GLU A N 1
ATOM 695 C CA . GLU A 1 84 ? 6.532 4.972 10.844 1.00 56.00 84 GLU A CA 1
ATOM 696 C C . GLU A 1 84 ? 8.045 4.736 10.697 1.00 56.00 84 GLU A C 1
ATOM 698 O O . GLU A 1 84 ? 8.645 5.140 9.705 1.00 56.00 84 GLU A O 1
ATOM 703 N N . GLU A 1 85 ? 8.656 4.000 11.631 1.00 57.00 85 GLU A N 1
ATOM 704 C CA . G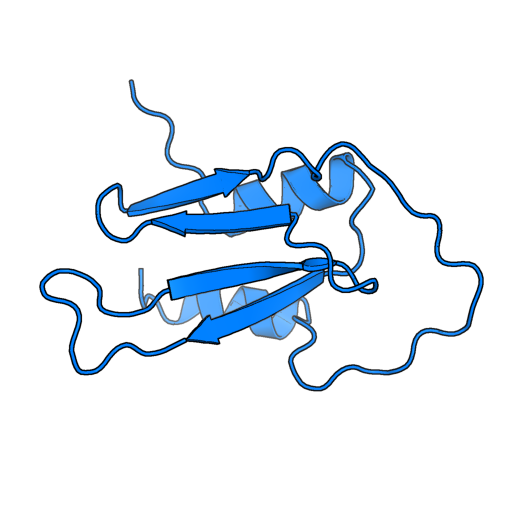LU A 1 85 ? 10.071 3.612 11.571 1.00 57.00 85 GLU A CA 1
ATOM 705 C C . GLU A 1 85 ? 10.394 2.687 10.392 1.00 57.00 85 GLU A C 1
ATOM 707 O O . GLU A 1 85 ? 11.442 2.842 9.766 1.00 57.00 85 GLU A O 1
ATOM 712 N N . LYS A 1 86 ? 9.509 1.744 10.050 1.00 62.47 86 LYS A N 1
ATOM 713 C CA . LYS A 1 86 ? 9.703 0.835 8.912 1.00 62.47 86 LYS A CA 1
ATOM 714 C C . LYS A 1 86 ? 9.504 1.569 7.584 1.00 62.47 86 LYS A C 1
ATOM 716 O O . LYS A 1 86 ? 10.298 1.374 6.667 1.00 62.47 86 LYS A O 1
ATOM 721 N N . CYS A 1 87 ? 8.534 2.483 7.512 1.00 59.22 87 CYS A N 1
ATOM 722 C CA . CYS A 1 87 ? 8.397 3.428 6.400 1.00 59.22 87 CYS A CA 1
ATOM 723 C C . CYS A 1 87 ? 9.657 4.283 6.248 1.00 59.22 87 CYS A C 1
ATOM 725 O O . CYS A 1 87 ? 10.188 4.414 5.150 1.00 59.22 87 CYS A O 1
ATOM 727 N N . PHE A 1 88 ? 10.189 4.812 7.350 1.00 52.44 88 PHE A N 1
ATOM 728 C CA . PHE A 1 88 ? 11.405 5.617 7.336 1.00 52.44 88 PHE A CA 1
ATOM 729 C C . PHE A 1 88 ? 12.625 4.817 6.872 1.00 52.44 88 PHE A C 1
ATOM 731 O O . PHE A 1 88 ? 13.410 5.312 6.068 1.00 52.44 88 PHE A O 1
ATOM 738 N N . GLN A 1 89 ? 12.775 3.563 7.305 1.00 56.19 89 GLN A N 1
ATOM 739 C CA . GLN A 1 89 ? 13.837 2.674 6.824 1.00 56.19 89 GLN A CA 1
ATOM 740 C C . GLN A 1 89 ? 13.711 2.372 5.328 1.00 56.19 89 GLN A C 1
ATOM 742 O O . GLN A 1 89 ? 14.718 2.430 4.627 1.00 56.19 89 GLN A O 1
ATOM 747 N N . LEU A 1 90 ? 12.498 2.119 4.827 1.00 58.47 90 LEU A N 1
ATOM 748 C CA . LEU A 1 90 ? 12.244 1.933 3.394 1.00 58.47 90 LEU A CA 1
ATOM 749 C C . LEU A 1 90 ? 12.576 3.197 2.586 1.00 58.47 90 LEU A C 1
ATOM 751 O O . LEU A 1 90 ? 13.163 3.093 1.514 1.00 58.47 90 LEU A O 1
ATOM 755 N N . MET A 1 91 ? 12.291 4.385 3.131 1.00 52.91 91 MET A N 1
ATOM 756 C CA . MET A 1 91 ? 12.671 5.669 2.528 1.00 52.91 91 MET A CA 1
ATOM 757 C C . MET A 1 91 ? 14.184 5.948 2.595 1.00 52.91 91 MET A C 1
ATOM 759 O O . MET A 1 91 ? 14.730 6.585 1.700 1.00 52.91 91 MET A O 1
ATOM 763 N N . THR A 1 92 ? 14.874 5.494 3.647 1.00 47.34 92 THR A N 1
ATOM 764 C CA . THR A 1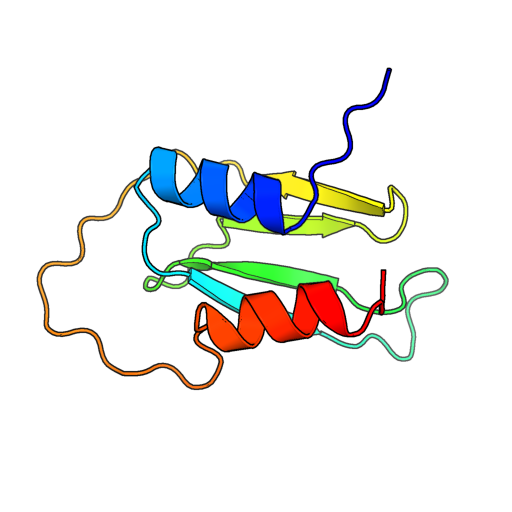 92 ? 16.291 5.825 3.913 1.00 47.34 92 THR A CA 1
ATOM 765 C C . THR A 1 92 ? 17.267 4.839 3.274 1.00 47.34 92 THR A C 1
ATOM 767 O O . THR A 1 92 ? 18.375 5.223 2.905 1.00 47.34 92 THR A O 1
ATOM 770 N N . LEU A 1 93 ? 16.885 3.565 3.128 1.00 46.50 93 LEU A N 1
ATOM 771 C CA . LEU A 1 93 ? 17.746 2.529 2.547 1.00 46.50 93 LEU A CA 1
ATOM 772 C C . LEU A 1 93 ? 17.976 2.694 1.042 1.00 46.50 93 LEU A C 1
ATOM 774 O O . LEU A 1 93 ? 18.735 1.908 0.477 1.00 46.50 93 LEU A O 1
ATOM 778 N N . GLY A 1 94 ? 17.369 3.697 0.398 1.00 37.62 94 GLY A N 1
ATOM 779 C CA . GLY A 1 94 ? 17.705 4.077 -0.974 1.00 37.62 94 GLY A CA 1
ATOM 780 C C . GLY A 1 94 ? 17.590 2.924 -1.970 1.00 37.62 94 GLY A C 1
ATOM 781 O O . GLY A 1 94 ? 18.247 2.942 -3.006 1.00 37.62 94 GLY A O 1
ATOM 782 N N . ARG A 1 95 ? 16.760 1.911 -1.679 1.00 42.25 95 ARG A N 1
ATOM 783 C CA . ARG A 1 95 ? 16.234 1.013 -2.712 1.00 42.25 95 ARG A CA 1
ATOM 784 C C . ARG A 1 95 ? 15.096 1.721 -3.451 1.00 42.25 95 ARG A C 1
ATOM 786 O O . ARG A 1 95 ? 14.031 1.141 -3.548 1.00 42.25 95 ARG A O 1
ATOM 793 N N . TYR A 1 96 ? 15.334 2.965 -3.867 1.00 44.91 96 TYR A N 1
ATOM 794 C CA . TYR A 1 96 ? 14.595 3.792 -4.823 1.00 44.91 96 TYR A CA 1
ATOM 795 C C . TYR A 1 96 ? 15.430 5.045 -5.098 1.00 44.91 96 TYR A C 1
ATOM 797 O O . TYR A 1 96 ? 15.697 5.794 -4.129 1.00 44.91 96 TYR A O 1
#

Secondary structure (DSSP, 8-state):
------HHHHHHHHHHTT---EEEEEE--SS-TT-S-EEEEEETTS-EEEEEETTTTEEEE-GGGG------SPPPPPTTB--HHHHHHHHHS---

Radius of gyration: 13.79 Å; chains: 1; bounding box: 32×32×37 Å

Organism: Enterobacter cloacae subsp. cloacae (strain ATCC 13047 / DSM 30054 / NBRC 13535 / NCTC 10005 / WDCM 00083 / NCDC 279-56) (NCBI:txid716541)

Foldseek 3Di:
DDDAADPVNVQVVLVVLVQPWKFKDKDADPDDPQDGIKMFIAGLVGDTQWIADSVVRHIDGDPCSNPHDDDPDDRDDDVRTCDPVNVVCVVPVPPD